Protein AF-F0LJG8-F1 (afdb_monomer_lite)

InterPro domains:
  IPR007367 VapB45-like, C-terminal [PF04255] (3-58)
  IPR009057 Homedomain-like superfamily [SSF46689] (2-64)
  IPR036388 Winged helix-like DNA-binding domain superfamily [G3DSA:1.10.10.10] (3-68)
  IPR041049 Domain of unknown function DUF5615 [PF18480] (80-112)

Organism: Thermococcus barophilus (strain DSM 11836 / MP) (NCBI:txid391623)

pLDDT: mean 72.89, std 22.3, range [35.88, 98.38]

Foldseek 3Di:
DQWDFDCVQPNRAIDGPPDNHGLVVLVVCVVVVDDPVRVCVVPVVDDPVSNVVSVVVVVVCVVVVVVCPVVQQPADEDPPPDDPVVVVVCLVVDQHAYDDPDPVCNVPGRHPPPDDPPNPVVVVVVVVVPD

Radius of gyration: 20.19 Å; chains: 1; bounding box: 37×27×58 Å

Sequence (131 aa):
MWIVVDPEICHGKPVFKGTRILVSDVLEMIAAGMSIEEILKEYPQLSEEMIREAIEYAARLIRENIMSLRFLLHAVHVPKGAKDSEVAKIAKSTNSILLTRDSDFANTLMYPRTSSLGSFFLKHILRSQKT

Structure (mmCIF, N/CA/C/O backbone):
data_AF-F0LJG8-F1
#
_entry.id   AF-F0LJG8-F1
#
loop_
_atom_site.group_PDB
_atom_site.id
_atom_site.type_symbol
_atom_site.label_atom_id
_atom_site.label_alt_id
_atom_site.label_comp_id
_atom_site.label_asym_id
_atom_site.label_entity_id
_atom_site.label_seq_id
_atom_site.pdbx_PDB_ins_code
_atom_site.Cartn_x
_atom_site.Cartn_y
_atom_site.Cartn_z
_atom_site.occupancy
_atom_site.B_iso_or_equiv
_atom_site.auth_seq_id
_atom_site.auth_comp_id
_atom_site.auth_asym_id
_atom_site.auth_atom_id
_atom_site.pdbx_PDB_model_num
ATOM 1 N N . MET A 1 1 ? -0.559 -12.199 5.466 1.00 81.81 1 MET A N 1
ATOM 2 C CA . MET A 1 1 ? -0.505 -11.195 4.394 1.00 81.81 1 MET A CA 1
ATOM 3 C C . MET A 1 1 ? -1.902 -10.652 4.192 1.00 81.81 1 MET A C 1
ATOM 5 O O . MET A 1 1 ? -2.791 -11.358 3.713 1.00 81.81 1 MET A O 1
ATOM 9 N N . TRP A 1 2 ? -2.085 -9.442 4.686 1.00 96.06 2 TRP A N 1
ATOM 10 C CA . TRP A 1 2 ? -3.289 -8.636 4.652 1.00 96.06 2 TRP A CA 1
ATOM 11 C C . TRP A 1 2 ? -3.377 -7.779 3.396 1.00 96.06 2 TRP A C 1
ATOM 13 O O . TRP A 1 2 ? -4.461 -7.306 3.097 1.00 96.06 2 TRP A O 1
ATOM 23 N N . ILE A 1 3 ? -2.294 -7.590 2.642 1.00 96.12 3 ILE A N 1
ATOM 24 C CA . ILE A 1 3 ? -2.319 -6.784 1.415 1.00 96.12 3 ILE A CA 1
ATOM 25 C C . ILE A 1 3 ? -2.504 -7.670 0.187 1.00 96.12 3 ILE A C 1
ATOM 27 O O . ILE A 1 3 ? -1.813 -8.676 0.011 1.00 96.12 3 ILE A O 1
ATOM 31 N N . VAL A 1 4 ? -3.436 -7.276 -0.681 1.00 94.12 4 VAL A N 1
ATOM 32 C CA . VAL A 1 4 ? -3.746 -7.960 -1.940 1.00 94.12 4 VAL A CA 1
ATOM 33 C C . VAL A 1 4 ? -3.668 -6.968 -3.096 1.00 94.12 4 VAL A C 1
ATOM 35 O O . VAL A 1 4 ? -4.049 -5.806 -2.967 1.00 94.12 4 VAL A O 1
ATOM 38 N N . VAL A 1 5 ? -3.170 -7.444 -4.237 1.00 88.56 5 VAL A N 1
ATOM 39 C CA . VAL A 1 5 ? -3.150 -6.723 -5.511 1.00 88.56 5 VAL A CA 1
ATOM 40 C C . VAL A 1 5 ? -3.884 -7.584 -6.532 1.00 88.56 5 VAL A C 1
ATOM 42 O O . VAL A 1 5 ? -3.385 -8.638 -6.917 1.00 88.56 5 VAL A O 1
ATOM 45 N N . ASP A 1 6 ? -5.065 -7.140 -6.947 1.00 80.81 6 ASP A N 1
ATOM 46 C CA . ASP A 1 6 ? -5.925 -7.846 -7.900 1.00 80.81 6 ASP A CA 1
ATOM 47 C C . ASP A 1 6 ? -6.394 -6.854 -8.981 1.00 80.81 6 ASP A C 1
ATOM 49 O O . ASP A 1 6 ? -6.962 -5.819 -8.623 1.00 80.81 6 ASP A O 1
ATOM 53 N N . PRO A 1 7 ? -6.156 -7.106 -10.284 1.00 80.19 7 PRO A N 1
ATOM 54 C CA . PRO A 1 7 ? -6.614 -6.232 -11.367 1.00 80.19 7 PRO A CA 1
ATOM 55 C C . PRO A 1 7 ? -8.114 -5.907 -11.330 1.00 80.19 7 PRO A C 1
ATOM 57 O O . PRO A 1 7 ? -8.499 -4.791 -11.687 1.00 80.19 7 PRO A O 1
ATOM 60 N N . GLU A 1 8 ? -8.940 -6.834 -10.841 1.00 84.62 8 GLU A N 1
ATOM 61 C CA . GLU A 1 8 ? -10.397 -6.690 -10.755 1.00 84.62 8 GLU A CA 1
ATOM 62 C C . GLU A 1 8 ? -10.836 -5.858 -9.532 1.00 84.62 8 GLU A C 1
ATOM 64 O O . GLU A 1 8 ? -11.982 -5.408 -9.437 1.00 84.62 8 GLU A O 1
ATOM 69 N N . ILE A 1 9 ? -9.923 -5.591 -8.589 1.00 78.38 9 ILE A N 1
ATOM 70 C CA . ILE A 1 9 ? -10.185 -4.816 -7.372 1.00 78.38 9 ILE A CA 1
ATOM 71 C C . ILE A 1 9 ? -9.402 -3.505 -7.420 1.00 78.38 9 ILE A C 1
ATOM 73 O O . ILE A 1 9 ? -8.176 -3.480 -7.474 1.00 78.38 9 ILE A O 1
ATOM 77 N N . CYS A 1 10 ? -10.118 -2.378 -7.385 1.00 84.94 10 CYS A N 1
ATOM 78 C CA . CYS A 1 10 ? -9.523 -1.036 -7.380 1.00 84.94 10 CYS A CA 1
ATOM 79 C C . CYS A 1 10 ? -8.436 -0.831 -8.462 1.00 84.94 10 CYS A C 1
ATOM 81 O O . CYS A 1 10 ? -7.463 -0.108 -8.242 1.00 84.94 10 CYS A O 1
ATOM 83 N N . HIS A 1 11 ? -8.606 -1.457 -9.635 1.00 83.69 11 HIS A N 1
ATOM 84 C CA . HIS A 1 11 ? -7.685 -1.394 -10.777 1.00 83.69 11 HIS A CA 1
ATOM 85 C C . HIS A 1 11 ? -6.258 -1.871 -10.456 1.00 83.69 11 HIS A C 1
ATOM 87 O O . HIS A 1 11 ? -5.278 -1.258 -10.893 1.00 83.69 11 HIS A O 1
ATOM 93 N N . GLY A 1 12 ? -6.123 -2.924 -9.643 1.00 82.75 12 GLY A N 1
ATOM 94 C CA . GLY A 1 12 ? -4.819 -3.456 -9.250 1.00 82.75 12 GLY A CA 1
ATOM 95 C C . GLY A 1 12 ? -4.039 -2.540 -8.310 1.00 82.75 12 GLY A C 1
ATOM 96 O O . GLY A 1 12 ? -2.821 -2.671 -8.195 1.00 82.75 12 GLY A O 1
ATOM 97 N N . LYS A 1 13 ? -4.700 -1.583 -7.650 1.00 86.12 13 LYS A N 1
ATOM 98 C CA . LYS A 1 13 ? -4.081 -0.859 -6.537 1.00 86.12 13 LYS A CA 1
ATOM 99 C C . LYS A 1 13 ? -4.038 -1.772 -5.300 1.00 86.12 13 LYS A C 1
ATOM 101 O O . LYS A 1 13 ? -5.002 -2.502 -5.075 1.00 86.12 13 LYS A O 1
ATOM 106 N N . PRO A 1 14 ? -2.963 -1.738 -4.490 1.00 93.81 14 PRO A N 1
ATOM 107 C CA . PRO A 1 14 ? -2.898 -2.517 -3.256 1.00 93.81 14 PRO A CA 1
ATOM 108 C C . PRO A 1 14 ? -4.030 -2.146 -2.292 1.00 93.81 14 PRO A C 1
ATOM 110 O O . PRO A 1 14 ? -4.221 -0.969 -1.974 1.00 93.81 14 PRO A O 1
ATOM 113 N N . VAL A 1 15 ? -4.753 -3.159 -1.820 1.00 97.31 15 VAL A N 1
ATOM 114 C CA . VAL A 1 15 ? -5.870 -3.039 -0.872 1.00 97.31 15 VAL A CA 1
ATOM 115 C C . VAL A 1 15 ? -5.675 -3.964 0.319 1.00 97.31 15 VAL A C 1
ATOM 117 O O . VAL A 1 15 ? -4.986 -4.984 0.225 1.00 97.31 15 VAL A O 1
ATOM 120 N N . PHE A 1 16 ? -6.344 -3.650 1.424 1.00 98.00 16 PHE A N 1
ATOM 121 C CA . PHE A 1 16 ? -6.476 -4.580 2.538 1.00 98.00 16 PHE A CA 1
ATOM 122 C C . PHE A 1 16 ? -7.457 -5.710 2.193 1.00 98.00 16 PHE A C 1
ATOM 124 O O . PHE A 1 16 ? -8.565 -5.468 1.709 1.00 98.00 16 PHE A O 1
ATOM 131 N N . LYS A 1 17 ? -7.056 -6.956 2.449 1.00 96.56 17 LYS A N 1
ATOM 132 C CA . LYS A 1 17 ? -7.770 -8.186 2.104 1.00 96.56 17 LYS A CA 1
ATOM 133 C C . LYS A 1 17 ? -9.182 -8.169 2.679 1.00 96.56 17 LYS A C 1
ATOM 135 O O . LYS A 1 17 ? -9.371 -7.925 3.863 1.00 96.56 17 LYS A O 1
ATOM 140 N N . GLY A 1 18 ? -10.162 -8.478 1.833 1.00 95.31 18 GLY A N 1
ATOM 141 C CA . GLY A 1 18 ? -11.576 -8.465 2.220 1.00 95.31 18 GLY A CA 1
ATOM 142 C C . GLY A 1 18 ? -12.189 -7.064 2.289 1.00 95.31 18 GLY A C 1
ATOM 143 O O . GLY A 1 18 ? -13.351 -6.934 2.658 1.00 95.31 18 GLY A O 1
ATOM 144 N N . THR A 1 19 ? -11.448 -6.024 1.904 1.00 96.19 19 THR A N 1
ATOM 145 C CA . THR A 1 19 ? -11.929 -4.641 1.873 1.00 96.19 19 THR A CA 1
ATOM 146 C C . THR A 1 19 ? -11.664 -4.004 0.507 1.00 96.19 19 THR A C 1
ATOM 148 O O . THR A 1 19 ? -10.999 -4.577 -0.358 1.00 96.19 19 THR A O 1
ATOM 151 N N . ARG A 1 20 ? -12.170 -2.781 0.322 1.00 96.81 20 ARG A N 1
ATOM 152 C CA . ARG A 1 20 ? -11.787 -1.889 -0.784 1.00 96.81 20 ARG A CA 1
ATOM 153 C C . ARG A 1 20 ? -11.017 -0.658 -0.296 1.00 96.81 20 ARG A C 1
ATOM 155 O O . ARG A 1 20 ? -10.953 0.332 -1.015 1.00 96.81 20 ARG A O 1
ATOM 162 N N . ILE A 1 21 ? -10.459 -0.719 0.914 1.00 97.69 21 ILE A N 1
ATOM 163 C CA . ILE A 1 21 ? -9.634 0.351 1.476 1.00 97.69 21 ILE A CA 1
ATOM 164 C C . ILE A 1 21 ? -8.249 0.241 0.848 1.00 97.69 21 ILE A C 1
ATOM 166 O O . ILE A 1 21 ? -7.630 -0.830 0.884 1.00 97.69 21 ILE A O 1
ATOM 170 N N . LEU A 1 22 ? -7.776 1.329 0.242 1.00 97.19 22 LEU A N 1
ATOM 171 C CA . LEU A 1 22 ? -6.459 1.349 -0.372 1.00 97.19 22 LEU A CA 1
ATOM 172 C C . LEU A 1 22 ? -5.382 1.448 0.706 1.00 97.19 22 LEU A C 1
ATOM 174 O O . LEU A 1 22 ? -5.512 2.172 1.691 1.00 97.19 22 LEU A O 1
ATOM 178 N N . VAL A 1 23 ? -4.264 0.771 0.460 1.00 97.56 23 VAL A N 1
ATOM 179 C CA . VAL A 1 23 ? -3.056 0.934 1.278 1.00 97.56 23 VAL A CA 1
ATOM 180 C C . VAL A 1 23 ? -2.565 2.387 1.225 1.00 97.56 23 VAL A C 1
ATOM 182 O O . VAL A 1 23 ? -2.100 2.904 2.234 1.00 97.56 23 VAL A O 1
ATOM 185 N N . SER A 1 24 ? -2.702 3.061 0.074 1.00 96.62 24 SER A N 1
ATOM 186 C CA . SER A 1 24 ? -2.329 4.474 -0.082 1.00 96.62 24 SER A CA 1
ATOM 187 C C . SER A 1 24 ? -3.097 5.390 0.859 1.00 96.62 24 SER A C 1
ATOM 189 O O . SER A 1 24 ? -2.478 6.252 1.465 1.00 96.62 24 SER A O 1
ATOM 191 N N . ASP A 1 25 ? -4.401 5.170 1.026 1.00 97.81 25 ASP A N 1
ATOM 192 C CA . ASP A 1 25 ? -5.255 6.061 1.815 1.00 97.81 25 ASP A CA 1
ATOM 193 C C . ASP A 1 25 ? -4.838 6.017 3.291 1.00 97.81 25 ASP A C 1
ATOM 195 O O . ASP A 1 25 ? -4.656 7.050 3.927 1.00 97.81 25 ASP A O 1
ATOM 199 N N . VAL A 1 26 ? -4.570 4.816 3.820 1.00 98.25 26 VAL A N 1
ATOM 200 C CA . VAL A 1 26 ? -4.050 4.649 5.187 1.00 98.25 26 VAL A CA 1
ATOM 201 C C . VAL A 1 26 ? -2.668 5.289 5.347 1.00 98.25 26 VAL A C 1
ATOM 203 O O . VAL A 1 26 ? -2.401 5.931 6.359 1.00 98.25 26 VAL A O 1
ATOM 206 N N . LEU A 1 27 ? -1.780 5.156 4.358 1.00 98.00 27 LEU A N 1
ATOM 207 C CA . LEU A 1 27 ? -0.462 5.798 4.406 1.00 98.00 27 LEU A CA 1
ATOM 208 C C . LEU A 1 27 ? -0.557 7.330 4.333 1.00 98.00 27 LEU A C 1
ATOM 210 O O . LEU A 1 27 ? 0.218 8.011 5.000 1.00 98.00 27 LEU A O 1
ATOM 214 N N . GLU A 1 28 ? -1.505 7.875 3.568 1.00 98.25 28 GLU A N 1
ATOM 215 C CA . GLU A 1 28 ? -1.792 9.313 3.510 1.00 98.25 28 GLU A CA 1
ATOM 216 C C . GLU A 1 28 ? -2.324 9.834 4.850 1.00 98.25 28 GLU A C 1
ATOM 218 O O . GLU A 1 28 ? -1.880 10.885 5.308 1.00 98.25 28 GLU A O 1
ATOM 223 N N . MET A 1 29 ? -3.196 9.081 5.528 1.00 98.25 29 MET A N 1
ATOM 224 C CA . MET A 1 29 ? -3.669 9.414 6.879 1.00 98.25 29 MET A CA 1
ATOM 225 C C . MET A 1 29 ? -2.524 9.456 7.895 1.00 98.25 29 MET A C 1
ATOM 227 O O . MET A 1 29 ? -2.414 10.409 8.667 1.00 98.25 29 MET A O 1
ATOM 231 N N . ILE A 1 30 ? -1.627 8.465 7.855 1.00 98.00 30 ILE A N 1
ATOM 232 C CA . ILE A 1 30 ? -0.423 8.450 8.699 1.00 98.00 30 ILE A CA 1
ATOM 233 C C . ILE A 1 30 ? 0.469 9.655 8.375 1.00 98.00 30 ILE A C 1
ATOM 235 O O . ILE A 1 30 ? 0.960 10.322 9.283 1.00 98.00 30 ILE A O 1
ATOM 239 N N . ALA A 1 31 ? 0.661 9.972 7.092 1.00 97.75 31 ALA A N 1
ATOM 240 C CA . ALA A 1 31 ? 1.443 11.133 6.668 1.00 97.75 31 ALA A CA 1
ATOM 241 C C . ALA A 1 31 ? 0.812 12.467 7.106 1.00 97.75 31 ALA A C 1
ATOM 243 O O . ALA A 1 31 ? 1.536 13.421 7.389 1.00 97.75 31 ALA A O 1
ATOM 244 N N . ALA A 1 32 ? -0.518 12.526 7.209 1.00 98.06 32 ALA A N 1
ATOM 245 C CA . ALA A 1 32 ? -1.259 13.656 7.764 1.00 98.06 32 ALA A CA 1
ATOM 246 C C . ALA A 1 32 ? -1.174 13.750 9.302 1.00 98.06 32 ALA A C 1
ATOM 248 O O . ALA A 1 32 ? -1.687 14.705 9.881 1.00 98.06 32 ALA A O 1
ATOM 249 N N . GLY A 1 33 ? -0.512 12.793 9.961 1.00 97.94 33 GLY A N 1
ATOM 250 C CA . GLY A 1 33 ? -0.291 12.779 11.404 1.00 97.94 33 GLY A CA 1
ATOM 251 C C . GLY A 1 33 ? -1.377 12.075 12.216 1.00 97.94 33 GLY A C 1
ATOM 252 O O . GLY A 1 33 ? -1.354 12.201 13.439 1.00 97.94 33 GLY A O 1
ATOM 253 N N . MET A 1 34 ? -2.300 11.341 11.581 1.00 98.25 34 MET A N 1
ATOM 254 C CA . MET A 1 34 ? -3.296 10.557 12.321 1.00 98.25 34 MET A CA 1
ATOM 255 C C . MET A 1 34 ? -2.639 9.414 13.093 1.00 98.25 34 MET A C 1
ATOM 257 O O . MET A 1 34 ? -1.742 8.728 12.587 1.00 98.25 34 MET A O 1
ATOM 261 N N . SER A 1 35 ? -3.129 9.176 14.307 1.00 98.00 35 SER A N 1
ATOM 262 C CA . SER A 1 35 ? -2.735 8.018 15.103 1.00 98.00 35 SER A CA 1
ATOM 263 C C . SER A 1 35 ? -3.368 6.732 14.556 1.00 98.00 35 SER A C 1
ATOM 265 O O . SER A 1 35 ? -4.378 6.753 13.849 1.00 98.00 35 SER A O 1
ATOM 267 N N . ILE A 1 36 ? -2.795 5.578 14.905 1.00 97.06 36 ILE A N 1
ATOM 268 C CA . ILE A 1 36 ? -3.361 4.276 14.520 1.00 97.06 36 ILE A CA 1
ATOM 269 C C . ILE A 1 36 ? -4.785 4.134 15.072 1.00 97.06 36 ILE A C 1
ATOM 271 O O . ILE A 1 36 ? -5.677 3.667 14.374 1.00 97.06 36 ILE A O 1
ATOM 275 N N . GLU A 1 37 ? -5.024 4.580 16.301 1.00 98.00 37 GLU A N 1
ATOM 276 C CA . GLU A 1 37 ? -6.330 4.521 16.954 1.00 98.00 37 GLU A CA 1
ATOM 277 C C . GLU A 1 37 ? -7.377 5.379 16.237 1.00 98.00 37 GLU A C 1
ATOM 279 O O . GLU A 1 37 ? -8.545 4.999 16.187 1.00 98.00 37 GLU A O 1
ATOM 284 N N . GLU A 1 38 ? -6.984 6.528 15.686 1.00 98.38 38 GLU A N 1
ATOM 285 C CA . GLU A 1 38 ? -7.865 7.376 14.876 1.00 98.38 38 GLU A CA 1
ATOM 286 C C . GLU A 1 38 ? -8.216 6.692 13.553 1.00 98.38 38 GLU A C 1
ATOM 288 O O . GLU A 1 38 ? -9.390 6.605 13.197 1.00 98.38 38 GLU A O 1
ATOM 293 N N . ILE A 1 39 ? -7.226 6.096 12.885 1.00 98.19 39 ILE A N 1
ATOM 294 C CA . ILE A 1 39 ? -7.439 5.344 11.642 1.00 98.19 39 ILE A CA 1
ATOM 295 C C . ILE A 1 39 ? -8.356 4.136 11.879 1.00 98.19 39 ILE A C 1
ATOM 297 O O . ILE A 1 39 ? -9.237 3.862 11.068 1.00 98.19 39 ILE A O 1
ATOM 301 N N . LEU A 1 40 ? -8.195 3.421 12.996 1.00 98.00 40 LEU A N 1
ATOM 302 C CA . LEU A 1 40 ? -9.054 2.286 13.350 1.00 98.00 40 LEU A CA 1
ATOM 303 C C . LEU A 1 40 ? -10.486 2.707 13.711 1.00 98.00 40 LEU A C 1
ATOM 305 O O . LEU A 1 40 ? -11.406 1.905 13.570 1.00 98.00 40 LEU A O 1
ATOM 309 N N . LYS A 1 41 ? -10.706 3.952 14.151 1.00 97.81 41 LYS A N 1
ATOM 310 C CA . LYS A 1 41 ? -12.064 4.494 14.330 1.00 97.81 41 LYS A CA 1
ATOM 311 C C . LYS A 1 41 ? -12.734 4.788 12.990 1.00 97.81 41 LYS A C 1
ATOM 313 O O . LYS A 1 41 ? -13.917 4.495 12.846 1.00 97.81 41 LYS A O 1
ATOM 318 N N . GLU A 1 42 ? -11.989 5.332 12.030 1.00 97.06 42 GLU A N 1
ATOM 319 C CA . GLU A 1 42 ? -12.471 5.586 10.662 1.00 97.06 42 GLU A CA 1
ATOM 320 C C . GLU A 1 42 ? -12.705 4.279 9.887 1.00 97.06 42 GLU A C 1
ATOM 322 O O . GLU A 1 42 ? -13.690 4.136 9.159 1.00 97.06 42 GLU A O 1
ATOM 327 N N . TYR A 1 43 ? -11.837 3.284 10.095 1.00 97.44 43 TYR A N 1
ATOM 328 C CA . TYR A 1 43 ? -11.924 1.967 9.468 1.00 97.44 43 TYR A CA 1
ATOM 329 C C . TYR A 1 43 ? -11.902 0.822 10.494 1.00 97.44 43 TYR A C 1
ATOM 331 O O . TYR A 1 43 ? -10.892 0.121 10.616 1.00 97.44 43 TYR A O 1
ATOM 339 N N . PRO A 1 44 ? -13.033 0.546 11.175 1.00 97.00 44 PRO A N 1
ATOM 340 C CA . PRO A 1 44 ? -13.130 -0.502 12.200 1.00 97.00 44 PRO A CA 1
ATOM 341 C C . PRO A 1 44 ? -12.862 -1.929 11.704 1.00 97.00 44 PRO A C 1
ATOM 343 O O . PRO A 1 44 ? -12.646 -2.838 12.498 1.00 97.00 44 PRO A O 1
ATOM 346 N N . GLN A 1 45 ? -12.916 -2.150 10.390 1.00 96.56 45 GLN A N 1
ATOM 347 C CA . GLN A 1 45 ? -12.591 -3.422 9.746 1.00 96.56 45 GLN A CA 1
ATOM 348 C C . GLN A 1 45 ? -11.083 -3.675 9.607 1.00 96.56 45 GLN A C 1
ATOM 350 O O . GLN A 1 45 ? -10.693 -4.772 9.205 1.00 96.56 45 GLN A O 1
ATOM 355 N N . LEU A 1 46 ? -10.244 -2.670 9.865 1.00 98.00 46 LEU A N 1
ATOM 356 C CA . LEU A 1 46 ? -8.796 -2.833 9.889 1.00 98.00 46 LEU A CA 1
ATOM 357 C C . LEU A 1 46 ? -8.331 -3.267 11.280 1.00 98.00 46 LEU A C 1
ATOM 359 O O . LEU A 1 46 ? -9.004 -3.043 12.282 1.00 98.00 46 LEU A O 1
ATOM 363 N N . SER A 1 47 ? -7.148 -3.871 11.332 1.00 98.00 47 SER A N 1
ATOM 364 C CA . SER A 1 47 ? -6.421 -4.113 12.575 1.00 98.00 47 SER A CA 1
ATOM 365 C C . SER A 1 47 ? -5.089 -3.370 12.569 1.00 98.00 47 SER A C 1
ATOM 367 O O . SER A 1 47 ? -4.581 -2.957 11.521 1.00 98.00 47 SER A O 1
ATOM 369 N N . GLU A 1 48 ? -4.491 -3.215 13.746 1.00 97.50 48 GLU A N 1
ATOM 370 C CA . GLU A 1 48 ? -3.163 -2.621 13.874 1.00 97.50 48 GLU A CA 1
ATOM 371 C C . GLU A 1 48 ? -2.109 -3.410 13.075 1.00 97.50 48 GLU A C 1
ATOM 373 O O . GLU A 1 48 ? -1.247 -2.813 12.427 1.00 97.50 48 GLU A O 1
ATOM 378 N N . GLU A 1 49 ? -2.200 -4.745 13.036 1.00 97.94 49 GLU A N 1
ATOM 379 C CA . GLU A 1 49 ? -1.302 -5.578 12.228 1.00 97.94 49 GLU A CA 1
ATOM 380 C C . GLU A 1 49 ? -1.437 -5.290 10.733 1.00 97.94 49 GLU A C 1
ATOM 382 O O . GLU A 1 49 ? -0.436 -5.288 10.017 1.00 97.94 49 GLU A O 1
ATOM 387 N N . MET A 1 50 ? -2.655 -5.017 10.258 1.00 98.25 50 MET A N 1
ATOM 388 C CA . MET A 1 50 ? -2.889 -4.645 8.864 1.00 98.25 50 MET A CA 1
ATOM 389 C C . MET A 1 50 ? -2.182 -3.325 8.543 1.00 98.25 50 MET A C 1
ATOM 391 O O . MET A 1 50 ? -1.453 -3.242 7.555 1.00 98.25 50 MET A O 1
ATOM 395 N N . ILE A 1 51 ? -2.334 -2.313 9.403 1.00 98.00 51 ILE A N 1
ATOM 396 C CA . ILE A 1 51 ? -1.696 -0.997 9.233 1.00 98.00 51 ILE A CA 1
ATOM 397 C C . ILE A 1 51 ? -0.163 -1.115 9.278 1.00 98.00 51 ILE A C 1
ATOM 399 O O . ILE A 1 51 ? 0.535 -0.509 8.463 1.00 98.00 51 ILE A O 1
ATOM 403 N N . ARG A 1 52 ? 0.386 -1.946 10.169 1.00 97.44 52 ARG A N 1
ATOM 404 C CA . ARG A 1 52 ? 1.831 -2.229 10.195 1.00 97.44 52 ARG A CA 1
ATOM 405 C C . ARG A 1 52 ? 2.308 -2.911 8.912 1.00 97.44 52 ARG A C 1
ATOM 407 O O . ARG A 1 52 ? 3.336 -2.510 8.366 1.00 97.44 52 ARG A O 1
ATOM 414 N N . GLU A 1 53 ? 1.548 -3.876 8.391 1.00 97.31 53 GLU A N 1
ATOM 415 C CA . GLU A 1 53 ? 1.861 -4.526 7.112 1.00 97.31 53 GLU A CA 1
ATOM 416 C C . GLU A 1 53 ? 1.841 -3.517 5.948 1.00 97.31 53 GLU A C 1
ATOM 418 O O . GLU A 1 53 ? 2.676 -3.613 5.052 1.00 97.31 53 GLU A O 1
ATOM 423 N N . ALA A 1 54 ? 0.960 -2.506 5.969 1.00 97.31 54 ALA A N 1
ATOM 424 C CA . ALA A 1 54 ? 0.942 -1.423 4.975 1.00 97.31 54 ALA A CA 1
ATOM 425 C C . ALA A 1 54 ? 2.251 -0.621 4.942 1.00 97.31 54 ALA A C 1
ATOM 427 O O . ALA A 1 54 ? 2.791 -0.362 3.861 1.00 97.31 54 ALA A O 1
ATOM 428 N N . ILE A 1 55 ? 2.794 -0.281 6.112 1.00 96.94 55 ILE A N 1
ATOM 429 C CA . ILE A 1 55 ? 4.075 0.429 6.231 1.00 96.94 55 ILE A CA 1
ATOM 430 C C . ILE A 1 55 ? 5.223 -0.457 5.732 1.00 96.94 55 ILE A C 1
ATOM 432 O O . ILE A 1 55 ? 6.055 -0.012 4.937 1.00 96.94 55 ILE A O 1
ATOM 436 N N . GLU A 1 56 ? 5.265 -1.723 6.156 1.00 95.94 56 GLU A N 1
ATOM 437 C CA . GLU A 1 56 ? 6.298 -2.669 5.722 1.00 95.94 56 GLU A CA 1
ATOM 438 C C . GLU A 1 56 ? 6.251 -2.899 4.206 1.00 95.94 56 GLU A C 1
ATOM 440 O O . GLU A 1 56 ? 7.284 -2.897 3.530 1.00 95.94 56 GLU A O 1
ATOM 445 N N . TYR A 1 57 ? 5.046 -3.033 3.655 1.00 93.44 57 TYR A N 1
ATOM 446 C CA . TYR A 1 57 ? 4.815 -3.160 2.227 1.00 93.44 57 TYR A CA 1
ATOM 447 C C . TYR A 1 57 ? 5.352 -1.950 1.460 1.00 93.44 57 TYR A C 1
ATOM 449 O O . TYR A 1 57 ? 6.088 -2.134 0.488 1.00 93.44 57 TYR A O 1
ATOM 457 N N . ALA A 1 58 ? 5.068 -0.726 1.914 1.00 91.75 58 ALA A N 1
ATOM 458 C CA . ALA A 1 58 ? 5.608 0.489 1.305 1.00 91.75 58 ALA A CA 1
ATOM 459 C C . ALA A 1 58 ? 7.145 0.533 1.367 1.00 91.75 58 ALA A C 1
ATOM 461 O O . ALA A 1 58 ? 7.801 0.766 0.349 1.00 91.75 58 ALA A O 1
ATOM 462 N N . ALA A 1 59 ? 7.733 0.228 2.528 1.00 92.06 59 ALA A N 1
ATOM 463 C CA . ALA A 1 59 ? 9.185 0.179 2.696 1.00 92.06 59 ALA A CA 1
ATOM 464 C C . ALA A 1 59 ? 9.840 -0.856 1.765 1.00 92.06 59 ALA A C 1
ATOM 466 O O . ALA A 1 59 ? 10.881 -0.588 1.158 1.00 92.06 59 ALA A O 1
ATOM 467 N N . ARG A 1 60 ? 9.216 -2.030 1.610 1.00 88.75 60 ARG A N 1
ATOM 468 C CA . ARG A 1 60 ? 9.673 -3.074 0.688 1.00 88.75 60 ARG A CA 1
ATOM 469 C C . ARG A 1 60 ? 9.583 -2.622 -0.769 1.00 88.75 60 ARG A C 1
ATOM 471 O O . ARG A 1 60 ? 10.555 -2.801 -1.497 1.00 88.75 60 ARG A O 1
ATOM 478 N N . LEU A 1 61 ? 8.479 -1.995 -1.187 1.00 84.25 61 LEU A N 1
ATOM 479 C CA . LEU A 1 61 ? 8.327 -1.478 -2.554 1.00 84.25 61 LEU A CA 1
ATOM 480 C C . LEU A 1 61 ? 9.413 -0.460 -2.924 1.00 84.25 61 LEU A C 1
ATOM 482 O O . LEU A 1 61 ? 9.916 -0.483 -4.051 1.00 84.25 61 LEU A O 1
ATOM 486 N N . ILE A 1 62 ? 9.780 0.411 -1.980 1.00 82.19 62 ILE A N 1
ATOM 487 C CA . ILE A 1 62 ? 10.855 1.394 -2.158 1.00 82.19 62 ILE A CA 1
ATOM 488 C C . ILE A 1 62 ? 12.208 0.683 -2.266 1.00 82.19 62 ILE A C 1
ATOM 490 O O . ILE A 1 62 ? 12.972 0.955 -3.191 1.00 82.19 62 ILE A O 1
ATOM 494 N N . ARG A 1 63 ? 12.489 -0.271 -1.368 1.00 81.31 63 ARG A N 1
ATOM 495 C CA . ARG A 1 63 ? 13.747 -1.038 -1.353 1.00 81.31 63 ARG A CA 1
ATOM 496 C C . ARG A 1 63 ? 13.959 -1.848 -2.631 1.00 81.31 63 ARG A C 1
ATOM 498 O O . ARG A 1 63 ? 15.067 -1.901 -3.152 1.00 81.31 63 ARG A O 1
ATOM 505 N N . GLU A 1 64 ? 12.904 -2.483 -3.128 1.00 77.62 64 GLU A N 1
ATOM 506 C CA . GLU A 1 64 ? 12.948 -3.364 -4.300 1.00 77.62 64 GLU A CA 1
ATOM 507 C C . GLU A 1 64 ? 12.839 -2.594 -5.630 1.00 77.62 64 GLU A C 1
ATOM 509 O O . GLU A 1 64 ? 12.835 -3.204 -6.697 1.00 77.62 64 GLU A O 1
ATOM 514 N N . ASN A 1 65 ? 12.774 -1.255 -5.592 1.00 63.03 65 ASN A N 1
ATOM 515 C CA . ASN A 1 65 ? 12.669 -0.385 -6.770 1.00 63.03 65 ASN A CA 1
ATOM 516 C C . ASN A 1 65 ? 11.452 -0.717 -7.673 1.00 63.03 65 ASN A C 1
ATOM 518 O O . ASN A 1 65 ? 11.449 -0.490 -8.890 1.00 63.03 65 ASN A O 1
ATOM 522 N N . ILE A 1 66 ? 10.385 -1.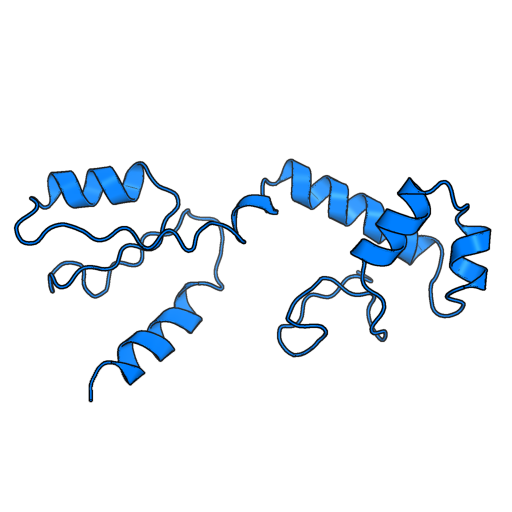255 -7.065 1.00 59.62 66 ILE A N 1
ATOM 523 C CA . ILE A 1 66 ? 9.151 -1.690 -7.748 1.00 59.62 66 ILE A CA 1
ATOM 524 C C . ILE A 1 66 ? 8.316 -0.486 -8.222 1.00 59.62 66 ILE A C 1
ATOM 526 O O . ILE A 1 66 ? 7.459 -0.619 -9.096 1.00 59.62 66 ILE A O 1
ATOM 530 N N . MET A 1 67 ? 8.636 0.726 -7.755 1.00 53.00 67 MET A N 1
ATOM 531 C CA . MET A 1 67 ? 8.065 1.974 -8.278 1.00 53.00 67 MET A CA 1
ATOM 532 C C . MET A 1 67 ? 8.366 2.217 -9.769 1.00 53.00 67 MET A C 1
ATOM 534 O O . MET A 1 67 ? 7.725 3.072 -10.379 1.00 53.00 67 MET A O 1
ATOM 538 N N . SER A 1 68 ? 9.276 1.457 -10.394 1.00 49.03 68 SER A N 1
ATOM 539 C CA . SER A 1 68 ? 9.573 1.628 -11.822 1.00 49.03 68 SER A CA 1
ATOM 540 C C . SER A 1 68 ? 8.502 1.067 -12.768 1.00 49.03 68 SER A C 1
ATOM 542 O O . SER A 1 68 ? 8.440 1.488 -13.913 1.00 49.03 68 SER A O 1
ATOM 544 N N . LEU A 1 69 ? 7.580 0.203 -12.335 1.00 47.75 69 LEU A N 1
ATOM 545 C CA . LEU A 1 69 ? 6.693 -0.491 -13.281 1.00 47.75 69 LEU A CA 1
ATOM 546 C C . LEU A 1 69 ? 5.581 0.368 -13.911 1.00 47.75 69 LEU A C 1
ATOM 548 O O . LEU A 1 69 ? 5.150 0.080 -15.026 1.00 47.75 69 LEU A O 1
ATOM 552 N N . ARG A 1 70 ? 5.124 1.441 -13.248 1.00 42.91 70 ARG A N 1
ATOM 553 C CA . ARG A 1 70 ? 4.010 2.270 -13.761 1.00 42.91 70 ARG A CA 1
ATOM 554 C C . ARG A 1 70 ? 4.440 3.284 -14.834 1.00 42.91 70 ARG A C 1
ATOM 556 O O . ARG A 1 70 ? 3.581 3.842 -15.506 1.00 42.91 70 ARG A O 1
ATOM 563 N N . PHE A 1 71 ? 5.749 3.459 -15.040 1.00 41.62 71 PHE A N 1
ATOM 564 C CA . PHE A 1 71 ? 6.325 4.334 -16.072 1.00 41.62 71 PHE A CA 1
ATOM 565 C C . PHE A 1 71 ? 7.096 3.576 -17.169 1.00 41.62 7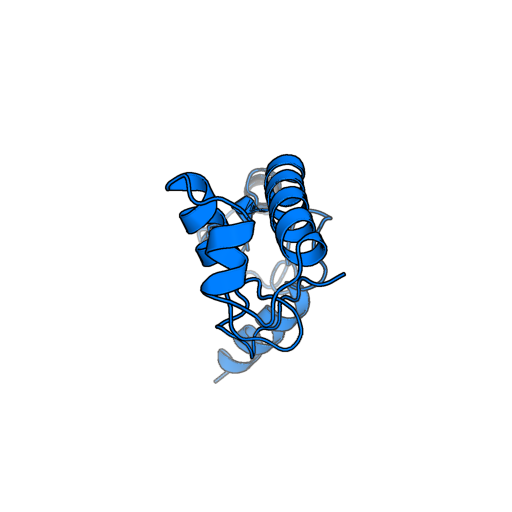1 PHE A C 1
ATOM 567 O O . PHE A 1 71 ? 7.651 4.198 -18.069 1.00 41.62 71 PHE A O 1
ATOM 574 N N . LEU A 1 72 ? 7.114 2.237 -17.149 1.00 44.66 72 LEU A N 1
ATOM 575 C CA . LEU A 1 72 ? 7.824 1.410 -18.140 1.00 44.66 72 LEU A CA 1
ATOM 576 C C . LEU A 1 72 ? 6.921 0.857 -19.246 1.00 44.66 72 LEU A C 1
ATOM 578 O O . LEU A 1 72 ? 7.187 -0.187 -19.834 1.00 44.66 72 LEU A O 1
ATOM 582 N N . LEU A 1 73 ? 5.892 1.615 -19.612 1.00 47.12 73 LEU A N 1
ATOM 583 C CA . LEU A 1 73 ? 5.375 1.588 -20.980 1.00 47.12 73 LEU A CA 1
ATOM 584 C C . LEU A 1 73 ? 6.103 2.642 -21.827 1.00 47.12 73 LEU A C 1
ATOM 586 O O . LEU A 1 73 ? 5.499 3.344 -22.627 1.00 47.12 73 LEU A O 1
ATOM 590 N N . HIS A 1 74 ? 7.426 2.747 -21.689 1.00 48.84 74 HIS A N 1
ATOM 591 C CA . HIS A 1 74 ? 8.235 3.320 -22.756 1.00 48.84 74 HIS A CA 1
ATOM 592 C C . HIS A 1 74 ? 8.326 2.267 -23.854 1.00 48.84 74 HIS A C 1
ATOM 594 O O . HIS A 1 74 ? 9.296 1.523 -23.934 1.00 48.84 74 HIS A O 1
ATOM 600 N N . ALA A 1 75 ? 7.284 2.152 -24.675 1.00 53.50 75 ALA A N 1
ATOM 601 C CA . ALA A 1 75 ? 7.421 1.447 -25.935 1.00 53.50 75 ALA A CA 1
ATOM 602 C C . ALA A 1 75 ? 8.463 2.208 -26.762 1.00 53.50 75 ALA A C 1
ATOM 604 O O . ALA A 1 75 ? 8.207 3.322 -27.220 1.00 53.50 75 ALA A O 1
ATOM 605 N N . VAL A 1 76 ? 9.663 1.648 -26.903 1.00 56.97 76 VAL A N 1
ATOM 606 C CA . VAL A 1 76 ? 10.699 2.266 -27.734 1.00 56.97 76 VAL A CA 1
ATOM 607 C C . VAL A 1 76 ? 10.455 1.817 -29.166 1.00 56.97 76 VAL A C 1
ATOM 609 O O . VAL A 1 76 ? 10.543 0.627 -29.475 1.00 56.97 76 VAL A O 1
ATOM 612 N N . HIS A 1 77 ? 10.114 2.768 -30.036 1.00 59.00 77 HIS A N 1
ATOM 613 C CA . HIS A 1 77 ? 10.027 2.505 -31.465 1.00 59.00 77 HIS A CA 1
ATOM 614 C C . HIS A 1 77 ? 11.436 2.346 -32.033 1.00 59.00 77 HIS A C 1
ATOM 616 O O . HIS A 1 77 ? 12.249 3.267 -31.959 1.00 59.00 77 HIS A O 1
ATOM 622 N N . VAL A 1 78 ? 11.717 1.183 -32.613 1.00 64.25 78 VAL A N 1
ATOM 623 C CA . VAL A 1 78 ? 12.962 0.950 -33.347 1.00 64.25 78 VAL A CA 1
ATOM 624 C C . VAL A 1 78 ? 12.798 1.483 -34.772 1.00 64.25 78 VAL A C 1
ATOM 626 O O . VAL A 1 78 ? 11.871 1.046 -35.463 1.00 64.25 78 VAL A O 1
ATOM 629 N N . PRO A 1 79 ? 13.675 2.391 -35.242 1.00 61.91 79 PRO A N 1
ATOM 630 C CA . PRO A 1 79 ? 13.650 2.856 -36.622 1.00 61.91 79 PRO A CA 1
ATOM 631 C C . PRO A 1 79 ? 13.771 1.693 -37.612 1.00 61.91 79 PRO A C 1
ATOM 633 O O . PRO A 1 79 ? 14.537 0.749 -37.410 1.00 61.91 79 PRO A O 1
ATOM 636 N N . LYS A 1 80 ? 13.036 1.772 -38.722 1.00 62.34 80 LYS A N 1
ATOM 637 C CA . LYS A 1 80 ? 13.104 0.767 -39.789 1.00 62.34 80 LYS A CA 1
ATOM 638 C C . LYS A 1 80 ? 14.535 0.683 -40.343 1.00 62.34 80 LYS A C 1
ATOM 640 O O . LYS A 1 80 ? 15.065 1.690 -40.802 1.00 62.34 80 LYS A O 1
ATOM 645 N N . GLY A 1 81 ? 15.118 -0.517 -40.344 1.00 68.44 81 GLY A N 1
ATOM 646 C CA . GLY A 1 81 ? 16.478 -0.763 -40.842 1.00 68.44 81 GLY A CA 1
ATOM 647 C C . GLY A 1 81 ? 17.595 -0.566 -39.810 1.00 68.44 81 GLY A C 1
ATOM 648 O O . GL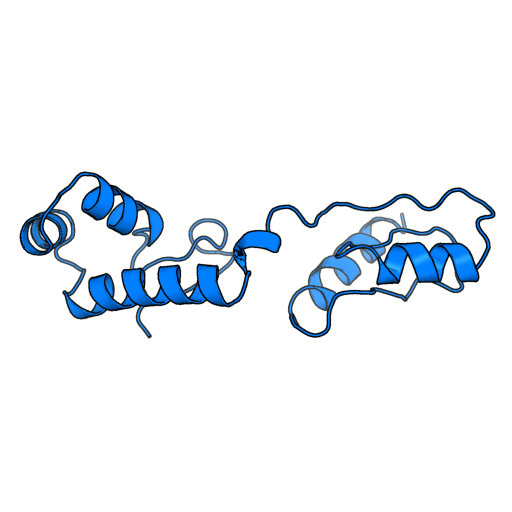Y A 1 81 ? 18.763 -0.554 -40.198 1.00 68.44 81 GLY A O 1
ATOM 649 N N . ALA A 1 82 ? 17.264 -0.409 -38.521 1.00 70.62 82 ALA A N 1
ATOM 650 C CA . ALA A 1 82 ? 18.254 -0.482 -37.447 1.00 70.62 82 ALA A CA 1
ATOM 651 C C . ALA A 1 82 ? 18.986 -1.832 -37.482 1.00 70.62 82 ALA A C 1
ATOM 653 O O . ALA A 1 82 ? 18.383 -2.866 -37.762 1.00 70.62 82 ALA A O 1
ATOM 654 N N . LYS A 1 83 ? 20.289 -1.827 -37.190 1.00 77.81 83 LYS A N 1
ATOM 655 C CA . LYS A 1 83 ? 21.078 -3.066 -37.133 1.00 77.81 83 LYS A CA 1
ATOM 656 C C . LYS A 1 83 ? 20.753 -3.841 -35.858 1.00 77.81 83 LYS A C 1
ATOM 658 O O . LYS A 1 83 ? 20.586 -3.235 -34.802 1.00 77.81 83 LYS A O 1
ATOM 663 N N . ASP A 1 84 ? 20.816 -5.167 -35.904 1.00 71.44 84 ASP A N 1
ATOM 664 C CA . ASP A 1 84 ? 20.561 -6.051 -34.752 1.00 71.44 84 ASP A CA 1
ATOM 665 C C . ASP A 1 84 ? 21.362 -5.676 -33.497 1.00 71.44 84 ASP A C 1
ATOM 667 O O . ASP A 1 84 ? 20.866 -5.750 -32.372 1.00 71.44 84 ASP A O 1
ATOM 671 N N . SER A 1 85 ? 22.607 -5.225 -33.675 1.00 73.81 85 SER A N 1
ATOM 672 C CA . SER A 1 85 ? 23.472 -4.783 -32.577 1.00 73.81 85 SER A CA 1
ATOM 673 C C . SER A 1 85 ? 22.966 -3.514 -31.884 1.00 73.81 85 SER A C 1
ATOM 675 O O . SER A 1 85 ? 23.151 -3.353 -30.677 1.00 73.81 85 SER A O 1
ATOM 677 N N . GLU A 1 86 ? 22.304 -2.627 -32.623 1.00 72.81 86 GLU A N 1
ATOM 678 C CA . GLU A 1 86 ? 21.679 -1.409 -32.115 1.00 72.81 86 GLU A CA 1
ATOM 679 C C . GLU A 1 86 ? 20.380 -1.736 -31.376 1.00 72.81 86 GLU A C 1
ATOM 681 O O . GLU A 1 86 ? 20.187 -1.283 -30.247 1.00 72.81 86 GLU A O 1
ATOM 686 N N . VAL A 1 87 ? 19.558 -2.623 -31.949 1.00 68.88 87 VAL A N 1
ATOM 687 C CA . VAL A 1 87 ? 18.349 -3.164 -31.308 1.00 68.88 87 VAL A CA 1
ATOM 688 C C . VAL A 1 87 ? 18.694 -3.822 -29.969 1.00 68.88 87 VAL A C 1
ATOM 690 O O . VAL A 1 87 ? 18.087 -3.517 -28.940 1.00 68.88 87 VAL A O 1
ATOM 693 N N . ALA A 1 88 ? 19.738 -4.655 -29.945 1.00 68.12 88 ALA A N 1
ATOM 694 C CA . ALA A 1 88 ? 20.227 -5.302 -28.732 1.00 68.12 88 ALA A CA 1
ATOM 695 C C . ALA A 1 88 ? 20.790 -4.305 -27.705 1.00 68.12 88 ALA A C 1
ATOM 697 O O . ALA A 1 88 ? 20.665 -4.532 -26.501 1.00 68.12 88 ALA A O 1
ATOM 698 N N . LYS A 1 89 ? 21.412 -3.206 -28.151 1.00 70.44 89 LYS A N 1
ATOM 699 C CA . LYS A 1 89 ? 21.918 -2.153 -27.258 1.00 70.44 89 LYS A CA 1
ATOM 700 C C . LYS A 1 89 ? 20.766 -1.406 -26.591 1.00 70.44 89 LYS A C 1
ATOM 702 O O . LYS A 1 89 ? 20.784 -1.283 -25.372 1.00 70.44 89 LYS A O 1
ATOM 707 N N . ILE A 1 90 ? 19.759 -0.994 -27.365 1.00 66.12 90 ILE A N 1
ATOM 708 C CA . ILE A 1 90 ? 18.552 -0.308 -26.876 1.00 66.12 90 ILE A CA 1
ATOM 709 C C . ILE A 1 90 ? 17.803 -1.190 -25.869 1.00 66.12 90 ILE A C 1
ATOM 711 O O . ILE A 1 90 ? 17.462 -0.726 -24.781 1.00 66.12 90 ILE A O 1
ATOM 715 N N . ALA A 1 91 ? 17.612 -2.473 -26.191 1.00 62.84 91 ALA A N 1
ATOM 716 C CA . ALA A 1 91 ? 16.942 -3.430 -25.311 1.00 62.84 91 ALA A CA 1
ATOM 717 C C . ALA A 1 91 ? 17.695 -3.666 -23.990 1.00 62.84 91 ALA A C 1
ATOM 719 O O . ALA A 1 91 ? 17.076 -3.874 -22.955 1.00 62.84 91 ALA A O 1
ATOM 720 N N . LYS A 1 92 ? 19.034 -3.626 -24.002 1.00 62.59 92 LYS A N 1
ATOM 721 C CA . LYS A 1 92 ? 19.853 -3.806 -22.790 1.00 62.59 92 LYS A CA 1
ATOM 722 C C . LYS A 1 92 ? 20.007 -2.527 -21.970 1.00 62.59 92 LYS A C 1
ATOM 724 O O . LYS A 1 92 ? 20.211 -2.611 -20.763 1.00 62.59 92 LYS A O 1
ATOM 729 N N . SER A 1 93 ? 19.962 -1.360 -22.611 1.00 59.81 93 SER A N 1
ATOM 730 C CA . SER A 1 93 ? 20.152 -0.067 -21.948 1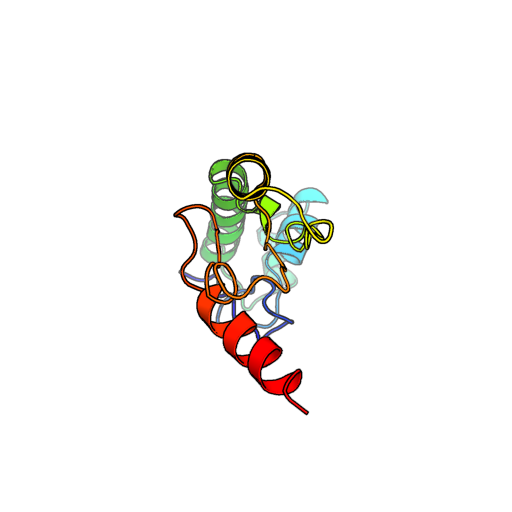.00 59.81 93 SER A CA 1
ATOM 731 C C . SER A 1 93 ? 18.861 0.526 -21.390 1.00 59.81 93 SER A C 1
ATOM 733 O O . SER A 1 93 ? 18.917 1.542 -20.703 1.00 59.81 93 SER A O 1
ATOM 735 N N . THR A 1 94 ? 17.703 -0.060 -21.703 1.00 52.75 94 THR A N 1
ATOM 736 C CA . THR A 1 94 ? 16.396 0.443 -21.271 1.00 52.75 94 THR A CA 1
ATOM 737 C C . THR A 1 94 ? 15.598 -0.648 -20.573 1.00 52.75 94 THR A C 1
ATOM 739 O O . THR A 1 94 ? 15.675 -1.821 -20.922 1.00 52.75 94 THR A O 1
ATOM 742 N N . ASN A 1 95 ? 14.822 -0.267 -19.561 1.00 50.59 95 ASN A N 1
ATOM 743 C CA . ASN A 1 95 ? 13.933 -1.177 -18.846 1.00 50.59 95 ASN A CA 1
ATOM 744 C C . ASN A 1 95 ? 12.553 -1.238 -19.542 1.00 50.59 95 ASN A C 1
ATOM 746 O O . ASN A 1 95 ? 11.520 -1.022 -18.922 1.00 50.59 95 ASN A O 1
ATOM 750 N N . SER A 1 96 ? 12.542 -1.422 -20.863 1.00 55.34 96 SER A N 1
ATOM 751 C CA . SER A 1 96 ? 11.414 -1.049 -21.724 1.00 55.34 96 SER A CA 1
ATOM 752 C C . SER A 1 96 ? 10.898 -2.197 -22.588 1.00 55.34 96 SER A C 1
ATOM 754 O O . SER A 1 96 ? 11.659 -3.059 -23.019 1.00 55.34 96 SER A O 1
ATOM 756 N N . ILE A 1 97 ? 9.603 -2.162 -22.918 1.00 58.47 97 ILE A N 1
ATOM 757 C CA . ILE A 1 97 ? 9.005 -3.053 -23.921 1.00 58.47 97 ILE A CA 1
ATOM 758 C C . ILE A 1 97 ? 9.446 -2.587 -25.315 1.00 58.47 97 ILE A C 1
ATOM 760 O O . ILE A 1 97 ? 9.177 -1.456 -25.720 1.00 58.47 97 ILE A O 1
ATOM 764 N N . LEU A 1 98 ? 10.103 -3.468 -26.069 1.00 62.34 98 LEU A N 1
ATOM 765 C CA . LEU A 1 98 ? 10.499 -3.206 -27.450 1.00 62.34 98 LEU A CA 1
ATOM 766 C C . LEU A 1 98 ? 9.375 -3.610 -28.413 1.00 62.34 98 LEU A C 1
ATOM 768 O O . LEU A 1 98 ? 8.948 -4.763 -28.410 1.00 62.34 98 LEU A O 1
ATOM 772 N N . LEU A 1 99 ? 8.922 -2.681 -29.260 1.00 60.88 99 LEU A N 1
ATOM 773 C CA . LEU A 1 99 ? 7.979 -2.972 -30.343 1.00 60.88 99 LEU A CA 1
ATOM 774 C C . LEU A 1 99 ? 8.689 -2.798 -31.685 1.00 60.88 99 LEU A C 1
ATOM 776 O O . LEU A 1 99 ? 9.054 -1.688 -32.073 1.00 60.88 99 LEU A O 1
ATOM 780 N N . THR A 1 100 ? 8.874 -3.901 -32.403 1.00 60.94 100 THR A N 1
ATOM 781 C CA . THR A 1 100 ? 9.550 -3.930 -33.703 1.00 60.94 100 THR A CA 1
ATOM 782 C C . THR A 1 100 ? 8.718 -4.691 -34.727 1.00 60.94 100 THR A C 1
ATOM 784 O O . THR A 1 100 ? 7.986 -5.620 -34.391 1.00 60.94 100 THR A O 1
ATOM 787 N N . ARG A 1 101 ? 8.800 -4.248 -35.985 1.00 56.41 101 ARG A N 1
ATOM 788 C CA . ARG A 1 101 ? 8.183 -4.920 -37.141 1.00 56.41 101 ARG A CA 1
ATOM 789 C C . ARG A 1 101 ? 9.094 -5.984 -37.748 1.00 56.41 101 ARG A C 1
ATOM 791 O O . ARG A 1 101 ? 8.691 -6.655 -38.691 1.00 56.41 101 ARG A O 1
ATOM 798 N N . ASP A 1 102 ? 10.314 -6.084 -37.240 1.00 62.28 102 ASP A N 1
ATOM 799 C CA . ASP A 1 102 ? 11.283 -7.076 -37.659 1.00 62.28 102 ASP A CA 1
ATOM 800 C C . ASP A 1 102 ? 10.889 -8.453 -37.106 1.00 62.28 102 ASP A C 1
ATOM 802 O O . ASP A 1 102 ? 10.725 -8.627 -35.893 1.00 62.28 102 ASP A O 1
ATOM 806 N N . SER A 1 103 ? 10.688 -9.419 -38.005 1.00 61.94 103 SER A N 1
ATOM 807 C CA . SER A 1 103 ? 10.254 -10.774 -37.659 1.00 61.94 103 SER A CA 1
ATOM 808 C C . SER A 1 103 ? 11.236 -11.488 -36.745 1.00 61.94 103 SER A C 1
ATOM 810 O O . SER A 1 103 ? 10.807 -12.281 -35.904 1.00 61.94 103 SER A O 1
ATOM 812 N N . ASP A 1 104 ? 12.522 -11.160 -36.853 1.00 58.44 104 ASP A N 1
ATOM 813 C CA . ASP A 1 104 ? 13.591 -11.794 -36.082 1.00 58.44 104 ASP A CA 1
ATOM 814 C C . ASP A 1 104 ? 13.484 -11.435 -34.592 1.00 58.44 104 ASP A C 1
ATOM 816 O O . ASP A 1 104 ? 13.980 -12.138 -33.710 1.00 58.44 104 ASP A O 1
ATOM 820 N N . PHE A 1 105 ? 12.730 -10.376 -34.297 1.00 55.19 105 PHE A N 1
ATOM 821 C CA . PHE A 1 105 ? 12.479 -9.861 -32.961 1.00 55.19 105 PHE A CA 1
ATOM 822 C C . PHE A 1 105 ? 10.991 -9.872 -32.579 1.00 55.19 105 PHE A C 1
ATOM 824 O O . PHE A 1 105 ? 10.644 -9.459 -31.472 1.00 55.19 105 PHE A O 1
ATOM 831 N N . ALA A 1 106 ? 10.105 -10.390 -33.439 1.00 53.69 106 ALA A N 1
ATOM 832 C CA . ALA A 1 106 ? 8.653 -10.406 -33.221 1.00 53.69 106 ALA A CA 1
ATOM 833 C C . ALA A 1 106 ? 8.215 -11.205 -31.976 1.00 53.69 106 ALA A C 1
ATOM 835 O O . ALA A 1 106 ? 7.120 -10.993 -31.457 1.00 53.69 106 ALA A O 1
ATOM 836 N N . ASN A 1 107 ? 9.075 -12.099 -31.476 1.00 45.78 107 ASN A N 1
ATOM 837 C CA . ASN A 1 107 ? 8.852 -12.882 -30.255 1.00 45.78 107 ASN A CA 1
ATOM 838 C C . ASN A 1 107 ? 9.744 -12.443 -29.081 1.00 45.78 107 ASN A C 1
ATOM 840 O O . ASN A 1 107 ? 9.713 -13.058 -28.013 1.00 45.78 107 ASN A O 1
ATOM 844 N N . THR A 1 108 ? 10.546 -11.395 -29.263 1.00 46.44 108 THR A N 1
ATOM 845 C CA . THR A 1 108 ? 11.571 -10.990 -28.305 1.00 46.44 108 THR A CA 1
ATOM 846 C C . THR A 1 108 ? 11.007 -9.934 -27.362 1.00 46.44 108 THR A C 1
ATOM 848 O O . THR A 1 108 ? 11.217 -8.735 -27.525 1.00 46.44 108 THR A O 1
ATOM 851 N N . LEU A 1 109 ? 10.290 -10.391 -26.334 1.00 45.94 109 LEU A N 1
ATOM 852 C CA . LEU A 1 109 ? 9.961 -9.555 -25.185 1.00 45.94 109 LEU A CA 1
ATOM 853 C C . LEU A 1 109 ? 11.175 -9.504 -24.243 1.00 45.94 109 LEU A C 1
ATOM 855 O O . LEU A 1 109 ? 11.366 -10.407 -23.430 1.00 45.94 109 LEU A O 1
ATOM 859 N N . MET A 1 110 ? 12.017 -8.475 -24.356 1.00 49.22 110 MET A N 1
ATOM 860 C CA . MET A 1 110 ? 13.095 -8.255 -23.385 1.00 49.22 110 MET A CA 1
ATOM 861 C C . MET A 1 110 ? 12.558 -7.436 -22.207 1.00 49.22 110 MET A C 1
ATOM 863 O O . MET A 1 110 ? 12.306 -6.246 -22.332 1.00 49.22 110 MET A O 1
ATOM 867 N N . TYR A 1 111 ? 12.352 -8.098 -21.070 1.00 50.53 111 TYR A N 1
ATOM 868 C CA . TYR A 1 111 ? 12.063 -7.488 -19.768 1.00 50.53 111 TYR A CA 1
ATOM 869 C C . TYR A 1 111 ? 13.258 -7.795 -18.834 1.00 50.53 111 TYR A C 1
ATOM 871 O O . TYR A 1 111 ? 13.945 -8.801 -19.063 1.00 50.53 111 TYR A O 1
ATOM 879 N N . PRO A 1 112 ? 13.560 -7.009 -17.781 1.00 35.88 112 PRO A N 1
ATOM 880 C CA . PRO A 1 112 ? 14.524 -7.442 -16.770 1.00 35.88 112 PRO A CA 1
ATOM 881 C C . PRO A 1 112 ? 14.056 -8.736 -16.110 1.00 35.88 112 PRO A C 1
ATOM 883 O O . PRO A 1 112 ? 12.867 -9.004 -16.024 1.00 35.88 112 PRO A O 1
ATOM 886 N N . ARG A 1 113 ? 14.977 -9.533 -15.572 1.00 37.09 113 ARG A N 1
ATOM 887 C CA . ARG A 1 113 ? 14.724 -10.868 -14.986 1.00 37.09 113 ARG A CA 1
ATOM 888 C C . ARG A 1 113 ? 13.676 -10.964 -13.850 1.00 37.09 113 ARG A C 1
ATOM 890 O O . ARG A 1 113 ? 13.552 -12.032 -13.263 1.00 37.09 113 ARG A O 1
ATOM 897 N N . THR A 1 114 ? 12.942 -9.911 -13.499 1.00 37.34 114 THR A N 1
ATOM 898 C CA . THR A 1 114 ? 12.230 -9.802 -12.218 1.00 37.34 114 THR A CA 1
ATOM 899 C C . THR A 1 114 ? 10.699 -9.798 -12.270 1.00 37.34 114 THR A C 1
ATOM 901 O O . THR A 1 114 ? 10.097 -9.657 -11.211 1.00 37.34 114 THR A O 1
ATOM 904 N N . SER A 1 115 ? 10.011 -9.993 -13.408 1.00 40.19 115 SER A N 1
ATOM 905 C CA . SER A 1 115 ? 8.540 -10.152 -13.348 1.00 40.19 115 SER A CA 1
ATOM 906 C C . SER A 1 115 ? 7.950 -11.144 -14.357 1.00 40.19 115 SER A C 1
ATOM 908 O O . SER A 1 115 ? 8.243 -11.109 -15.549 1.00 40.19 115 SER A O 1
ATOM 910 N N . SER A 1 116 ? 7.101 -12.049 -13.860 1.00 40.19 116 SER A N 1
ATOM 911 C CA . SER A 1 116 ? 6.433 -13.120 -14.616 1.00 40.19 116 SER A CA 1
ATOM 912 C C . SER A 1 116 ? 5.116 -12.687 -15.285 1.00 40.19 116 SER A C 1
ATOM 914 O O . SER A 1 116 ? 4.634 -13.375 -16.185 1.00 40.19 116 SER A O 1
ATOM 916 N N . LEU A 1 117 ? 4.547 -11.534 -14.904 1.00 39.91 117 LEU A N 1
ATOM 917 C CA . LEU A 1 117 ? 3.230 -11.065 -15.367 1.00 39.91 117 LEU A CA 1
ATOM 918 C C . LEU A 1 117 ? 3.222 -10.464 -16.788 1.00 39.91 117 LEU A C 1
ATOM 920 O O . LEU A 1 117 ? 2.199 -10.517 -17.470 1.00 39.91 117 LEU A O 1
ATOM 924 N N . GLY A 1 118 ? 4.342 -9.911 -17.267 1.00 41.31 118 GLY A N 1
ATOM 925 C CA . GLY A 1 118 ? 4.390 -9.164 -18.538 1.00 41.31 118 GLY A CA 1
ATOM 926 C C . GLY A 1 118 ? 4.166 -10.010 -19.801 1.00 41.31 118 GLY A C 1
ATOM 927 O O . GLY A 1 118 ? 3.715 -9.502 -20.827 1.00 41.31 118 GLY A O 1
ATOM 928 N N . SER A 1 119 ? 4.422 -11.318 -19.729 1.00 41.75 119 SER A N 1
ATOM 929 C CA . SER A 1 119 ? 4.312 -12.228 -20.879 1.00 41.75 119 SER A CA 1
ATOM 930 C C . SER A 1 119 ? 2.866 -12.504 -21.326 1.00 41.75 119 SER A C 1
ATOM 932 O O . SER A 1 119 ? 2.630 -12.828 -22.493 1.00 41.75 119 SER A O 1
ATOM 934 N N . PHE A 1 120 ? 1.889 -12.364 -20.424 1.00 40.03 120 PH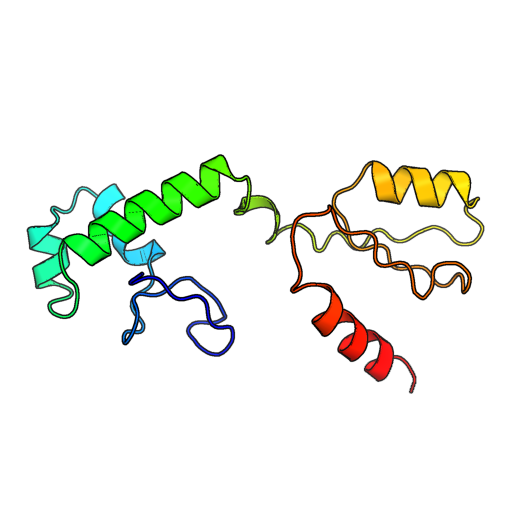E A N 1
ATOM 935 C CA . PHE A 1 120 ? 0.485 -12.688 -20.691 1.00 40.03 120 PHE A CA 1
ATOM 936 C C . PHE A 1 120 ? -0.243 -11.564 -21.446 1.00 40.03 120 PHE A C 1
ATOM 938 O O . PHE A 1 120 ? -0.965 -11.827 -22.408 1.00 40.03 120 PHE A O 1
ATOM 945 N N . PHE A 1 121 ? 0.005 -10.306 -21.069 1.00 40.00 121 PHE A N 1
ATOM 946 C 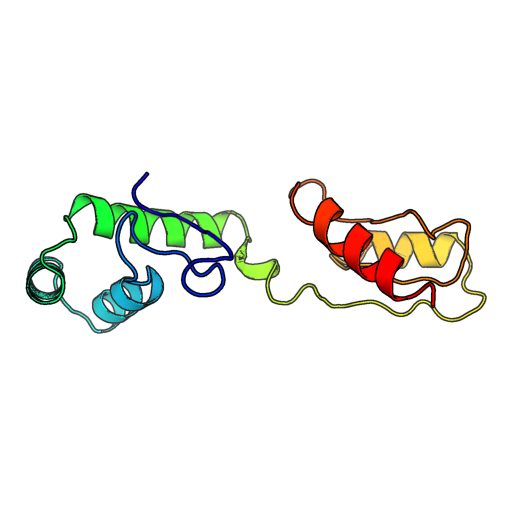CA . PHE A 1 121 ? -0.705 -9.137 -21.603 1.00 40.00 121 PHE A CA 1
ATOM 947 C C . PHE A 1 121 ? -0.378 -8.863 -23.085 1.00 40.00 121 PHE A C 1
ATOM 949 O O . PHE A 1 121 ? -1.270 -8.594 -23.890 1.00 40.00 121 PHE A O 1
ATOM 956 N N . LEU A 1 122 ? 0.885 -9.033 -23.496 1.00 43.00 122 LEU A N 1
ATOM 957 C CA . LEU A 1 122 ? 1.304 -8.797 -24.885 1.00 43.00 122 LEU A CA 1
ATOM 958 C C . LEU A 1 122 ? 0.774 -9.827 -25.886 1.00 43.00 122 LEU A C 1
ATOM 960 O O . LEU A 1 122 ? 0.475 -9.463 -27.023 1.00 43.00 122 LEU A O 1
ATOM 964 N N . LYS A 1 123 ? 0.603 -11.095 -25.489 1.00 43.00 123 LYS A N 1
ATOM 965 C CA . LYS A 1 123 ? -0.003 -12.109 -26.373 1.00 43.00 123 LYS A CA 1
ATOM 966 C C . LYS A 1 123 ? -1.434 -11.740 -26.763 1.00 43.00 123 LYS A C 1
ATOM 968 O O . LYS A 1 123 ? -1.874 -12.115 -27.847 1.00 43.00 123 LYS A O 1
ATOM 973 N N . HIS A 1 124 ? -2.147 -11.017 -25.902 1.00 44.38 124 HIS A N 1
ATOM 974 C CA . HIS A 1 124 ? -3.502 -10.552 -26.181 1.00 44.38 124 HIS A CA 1
ATOM 975 C C . HIS A 1 124 ? -3.502 -9.371 -27.167 1.00 44.38 124 HIS A C 1
ATOM 977 O O . HIS A 1 124 ? -4.255 -9.385 -28.136 1.00 44.38 124 HIS A O 1
ATOM 983 N N . ILE A 1 125 ? -2.583 -8.411 -26.995 1.00 41.81 125 ILE A N 1
ATOM 984 C CA . ILE A 1 125 ? -2.433 -7.244 -27.886 1.00 41.81 125 ILE A CA 1
ATOM 985 C C . ILE A 1 125 ? -1.942 -7.648 -29.286 1.00 41.81 125 ILE A C 1
ATOM 987 O O . ILE A 1 125 ? -2.479 -7.199 -30.293 1.00 41.81 125 ILE A O 1
ATOM 991 N N . LEU A 1 126 ? -0.949 -8.536 -29.386 1.00 43.59 126 LEU A N 1
ATOM 992 C CA . LEU A 1 126 ? -0.435 -8.984 -30.689 1.00 43.59 126 LEU A CA 1
ATOM 993 C C . LEU A 1 126 ? -1.457 -9.823 -31.475 1.00 43.59 126 LEU A C 1
ATOM 995 O O . LEU A 1 126 ? -1.369 -9.914 -32.698 1.00 43.59 126 LEU A O 1
ATOM 999 N N . ARG A 1 127 ? -2.437 -10.428 -30.791 1.00 44.00 127 ARG A N 1
ATOM 1000 C CA . ARG A 1 127 ? -3.553 -11.139 -31.432 1.00 44.00 127 ARG A CA 1
ATOM 1001 C C . ARG A 1 127 ? -4.640 -10.197 -31.950 1.00 44.00 127 ARG A C 1
ATOM 1003 O O . ARG A 1 127 ? -5.258 -10.538 -32.950 1.00 44.00 127 ARG A O 1
ATOM 1010 N N . SER A 1 128 ? -4.847 -9.032 -31.333 1.00 44.00 128 SER A N 1
ATOM 1011 C CA . SER A 1 128 ? -5.852 -8.054 -31.784 1.00 44.00 128 SER A CA 1
ATOM 1012 C C . SER A 1 128 ? -5.388 -7.174 -32.952 1.00 44.00 128 SER A C 1
ATOM 1014 O O . SER A 1 128 ? -6.214 -6.571 -33.626 1.00 44.00 128 SER A O 1
ATOM 1016 N N . GLN A 1 129 ? -4.082 -7.128 -33.230 1.00 38.06 129 GLN A N 1
ATOM 1017 C CA . GLN A 1 129 ? -3.479 -6.366 -34.337 1.00 38.06 129 GLN A CA 1
ATOM 1018 C C . GLN A 1 129 ? -3.313 -7.189 -35.635 1.00 38.06 129 GLN A C 1
ATOM 1020 O O . GLN A 1 129 ? -2.667 -6.733 -36.574 1.00 38.06 129 GLN A O 1
ATOM 1025 N N . LYS A 1 130 ? -3.851 -8.418 -35.690 1.00 39.91 130 LYS A N 1
ATOM 1026 C CA . LYS A 1 130 ? -3.826 -9.305 -36.875 1.00 39.91 130 LYS A CA 1
ATOM 1027 C C . LYS A 1 130 ? -5.119 -9.268 -37.712 1.00 39.91 130 LYS A C 1
ATOM 1029 O O . LYS A 1 130 ? -5.365 -10.202 -38.474 1.00 39.91 130 LYS A O 1
ATOM 1034 N N . THR A 1 131 ? -5.913 -8.207 -37.586 1.00 36.88 131 THR A N 1
ATOM 1035 C CA . THR A 1 131 ? -7.066 -7.911 -38.459 1.00 36.88 131 THR A CA 1
ATOM 1036 C C . THR A 1 131 ? -6.776 -6.697 -39.316 1.00 36.88 131 THR A C 1
ATOM 1038 O O . THR A 1 131 ? -6.244 -5.719 -38.746 1.00 36.88 131 THR A O 1
#

Secondary structure (DSSP, 8-state):
--EE--TTSGGG--EETTS--BHHHHHHHHHTT--HHHHHHH-TT--HHHHHHHHHHHHHHHHTTGGGGGG----EEPPTT--HHHHHHHHHH-SS-EE---GGGTT-----TT-SSHHHHHHHHHHHT--